Protein AF-A0A0F9YC88-F1 (afdb_monomer)

Foldseek 3Di:
DDDDDDDDDDDDDPDPDDPPPPPPPDPPDDQWDKAFQDPVVDDWQGKIKIWGADPVVRAIAIEIDDWTWDADDPVPPPDGIHTGDCPVCPVPVVRYDDDDDD

Solvent-accessible surface area (backbone atoms only — not comparable to full-atom values): 6782 Å² total; per-residue (Å²): 137,92,85,82,90,84,88,82,86,80,91,72,79,89,71,86,76,62,95,79,64,78,78,77,71,71,68,92,67,67,49,64,46,80,45,76,54,30,42,75,100,50,86,40,13,32,24,36,37,41,37,39,49,41,82,92,77,70,44,58,44,31,41,75,46,75,76,37,56,22,77,57,57,93,87,42,79,94,52,81,66,43,68,50,70,60,71,88,43,71,92,43,64,87,33,50,63,78,84,82,79,132

Nearest PDB structures (foldseek):
  7pua-assembly1_CQ  TM=1.677E-01  e=7.151E+00  Trypanosoma brucei brucei
  7ayq-assembly1_B  TM=2.241E-01  e=8.547E+00  Homo sapiens

Structure (mmCIF, N/CA/C/O backbone):
data_AF-A0A0F9YC88-F1
#
_entry.id   AF-A0A0F9YC88-F1
#
loop_
_atom_site.group_PDB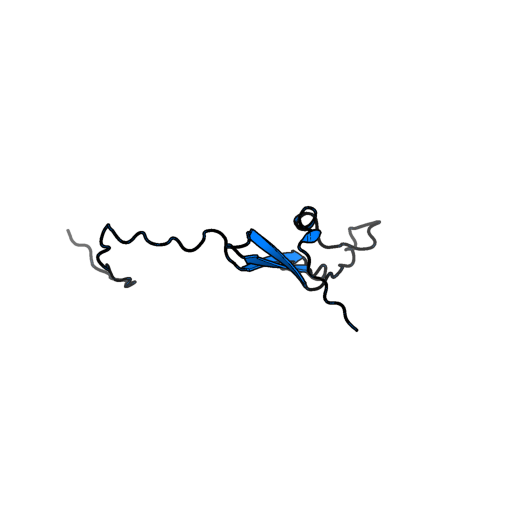
_atom_site.id
_atom_site.type_symbol
_atom_site.label_atom_id
_atom_site.label_alt_id
_atom_site.label_comp_id
_atom_site.label_asym_id
_atom_site.label_entity_id
_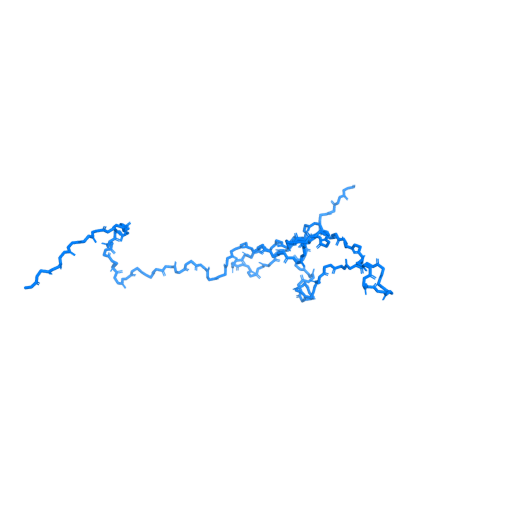atom_site.label_seq_id
_atom_site.pdbx_PDB_ins_code
_atom_site.Cartn_x
_atom_site.Cartn_y
_atom_site.Cartn_z
_atom_site.occupancy
_atom_site.B_iso_or_equiv
_atom_site.auth_seq_id
_atom_site.auth_comp_id
_atom_site.auth_asym_id
_atom_site.auth_atom_id
_atom_site.pdbx_PDB_model_num
ATOM 1 N N . MET A 1 1 ? 34.768 46.428 27.744 1.00 41.22 1 MET A N 1
ATOM 2 C CA . MET A 1 1 ? 35.092 45.818 26.436 1.00 41.22 1 MET A CA 1
ATOM 3 C C . MET A 1 1 ? 33.776 45.518 25.726 1.00 41.22 1 MET A C 1
ATOM 5 O O . MET A 1 1 ? 32.986 44.734 26.229 1.00 41.22 1 MET A O 1
ATOM 9 N N . PHE A 1 2 ? 33.482 46.261 24.658 1.00 37.59 2 PHE A N 1
ATOM 10 C CA . PHE A 1 2 ? 32.214 46.246 23.917 1.00 37.59 2 PHE A CA 1
ATOM 11 C C . PHE A 1 2 ? 32.022 44.973 23.076 1.00 37.59 2 PHE A C 1
ATOM 13 O O . PHE A 1 2 ? 32.974 44.540 22.431 1.00 37.59 2 PHE A O 1
ATOM 20 N N . LYS A 1 3 ? 30.779 44.468 23.000 1.00 33.28 3 LYS A N 1
ATOM 21 C CA . LYS A 1 3 ? 30.121 43.832 21.827 1.00 33.28 3 LYS A CA 1
ATOM 22 C C . LYS A 1 3 ? 28.635 43.609 22.184 1.00 33.28 3 LYS A C 1
ATOM 24 O O . LYS A 1 3 ? 28.343 42.868 23.106 1.00 33.28 3 LYS A O 1
ATOM 29 N N . LYS A 1 4 ? 27.715 44.476 21.749 1.00 32.88 4 LYS A N 1
ATOM 30 C CA . LYS A 1 4 ? 26.977 44.525 20.463 1.00 32.88 4 LYS A CA 1
ATOM 31 C C . LYS A 1 4 ? 25.776 43.555 20.401 1.00 32.88 4 LYS A C 1
ATOM 33 O O . LYS A 1 4 ? 25.930 42.372 20.142 1.00 32.88 4 LYS A O 1
ATOM 38 N N . ASN A 1 5 ? 24.603 44.151 20.635 1.00 32.56 5 ASN A N 1
ATOM 39 C CA . ASN A 1 5 ? 23.271 43.941 20.041 1.00 32.56 5 ASN A CA 1
ATOM 40 C C . ASN A 1 5 ? 23.175 43.001 18.813 1.00 32.56 5 ASN A C 1
ATOM 42 O O . ASN A 1 5 ? 23.987 43.153 17.902 1.00 32.56 5 ASN A O 1
ATOM 46 N N . ILE A 1 6 ? 22.110 42.178 18.733 1.00 40.66 6 ILE A N 1
ATOM 47 C CA . ILE A 1 6 ? 21.093 42.127 17.645 1.00 40.66 6 ILE A CA 1
ATOM 48 C C . ILE A 1 6 ? 19.979 41.107 17.986 1.00 40.66 6 ILE A C 1
ATOM 50 O O . ILE A 1 6 ? 20.228 39.940 18.270 1.00 40.66 6 ILE A O 1
ATOM 54 N N . ASN A 1 7 ? 18.743 41.602 17.903 1.00 40.78 7 ASN A N 1
ATOM 55 C CA . ASN A 1 7 ? 17.448 40.920 17.962 1.00 40.78 7 ASN A CA 1
ATOM 56 C C . ASN A 1 7 ? 17.209 39.993 16.753 1.00 40.78 7 ASN A C 1
ATOM 58 O O . ASN A 1 7 ? 17.542 40.383 15.634 1.00 40.78 7 ASN A O 1
ATOM 62 N N . LYS A 1 8 ? 16.503 38.868 16.944 1.00 37.22 8 LYS A N 1
ATOM 63 C CA . LYS A 1 8 ? 15.550 38.314 15.954 1.00 37.22 8 LYS A CA 1
ATOM 64 C C . LYS A 1 8 ? 14.558 37.350 16.623 1.00 37.22 8 LYS A C 1
ATOM 66 O O . LYS A 1 8 ? 14.758 36.145 16.683 1.00 37.22 8 LYS A O 1
ATOM 71 N N . ASN A 1 9 ? 13.519 37.961 17.183 1.00 42.12 9 ASN A N 1
ATOM 72 C CA . ASN A 1 9 ? 12.108 37.576 17.160 1.00 42.12 9 ASN A CA 1
ATOM 73 C C . ASN A 1 9 ? 11.796 36.132 16.725 1.00 42.12 9 ASN A C 1
ATOM 75 O O . ASN A 1 9 ? 11.931 35.800 15.553 1.00 42.12 9 ASN A O 1
ATOM 79 N N . ASN A 1 10 ? 11.201 35.358 17.630 1.00 34.53 10 ASN A N 1
ATOM 80 C CA . ASN A 1 10 ? 9.923 34.722 17.330 1.00 34.53 10 ASN A CA 1
ATOM 81 C C . ASN A 1 10 ? 9.092 34.703 18.610 1.00 34.53 10 ASN A C 1
ATOM 83 O O . ASN A 1 10 ? 9.337 33.959 19.554 1.00 34.53 10 ASN A O 1
ATOM 87 N N . SER A 1 11 ? 8.140 35.626 18.630 1.00 43.84 11 SER A N 1
ATOM 88 C CA . SER A 1 11 ? 7.067 35.750 19.596 1.00 43.84 11 SER A CA 1
ATOM 89 C C . SER A 1 11 ? 6.271 34.449 19.670 1.00 43.84 11 SER A C 1
ATOM 91 O O . SER A 1 11 ? 5.431 34.189 18.811 1.00 43.84 11 SER A O 1
ATOM 93 N N . VAL A 1 12 ? 6.485 33.661 20.716 1.00 41.84 12 VAL A N 1
ATOM 94 C CA . VAL A 1 12 ? 5.418 32.822 21.258 1.00 41.84 12 VAL A CA 1
ATOM 95 C C . VAL A 1 12 ? 5.339 33.141 22.739 1.00 41.84 12 VAL A C 1
ATOM 97 O O . VAL A 1 12 ? 6.158 32.726 23.552 1.00 41.84 12 VAL A O 1
ATOM 100 N N . THR A 1 13 ? 4.387 34.023 23.006 1.00 30.86 13 THR A N 1
ATOM 101 C CA . THR A 1 13 ? 3.843 34.483 24.275 1.00 30.86 13 THR A CA 1
ATOM 102 C C . THR A 1 13 ? 4.068 33.497 25.419 1.00 30.86 13 THR A C 1
ATOM 104 O O . THR A 1 13 ? 3.564 32.376 25.403 1.00 30.86 13 THR A O 1
ATOM 107 N N . SER A 1 14 ? 4.786 33.945 26.449 1.00 37.66 14 SER A N 1
ATOM 108 C CA . SER A 1 14 ? 4.799 33.326 27.770 1.00 37.66 14 SER A CA 1
ATOM 109 C C . SER A 1 14 ? 3.409 33.466 28.396 1.00 37.66 14 SER A C 1
ATOM 111 O O . SER A 1 14 ? 3.151 34.386 29.173 1.00 37.66 14 SER A O 1
ATOM 113 N N . THR A 1 15 ? 2.482 32.589 28.019 1.00 38.00 15 THR A N 1
ATOM 114 C CA . THR A 1 15 ? 1.228 32.427 28.748 1.00 38.00 15 THR A CA 1
ATOM 115 C C . THR A 1 15 ? 1.553 31.624 29.998 1.00 38.00 15 THR A C 1
ATOM 117 O O . THR A 1 15 ? 1.983 30.475 29.923 1.00 38.00 15 THR A O 1
ATOM 120 N N . SER A 1 16 ? 1.404 32.264 31.154 1.00 45.09 16 SER A N 1
ATOM 121 C CA . SER A 1 16 ? 1.493 31.655 32.477 1.00 45.09 16 SER A CA 1
ATOM 122 C C . SER A 1 16 ? 0.587 30.424 32.550 1.00 45.09 16 SER A C 1
ATOM 124 O O . SER A 1 16 ? -0.637 30.547 32.584 1.00 45.09 16 SER A O 1
ATOM 126 N N . ILE A 1 17 ? 1.200 29.245 32.543 1.00 51.81 17 ILE A N 1
ATOM 127 C CA . ILE A 1 17 ? 0.527 27.955 32.683 1.00 51.81 17 ILE A CA 1
ATOM 128 C C . ILE A 1 17 ? 0.174 27.767 34.160 1.00 51.81 17 ILE A C 1
ATOM 130 O O . ILE A 1 17 ? 1.064 27.664 35.003 1.00 51.81 17 ILE A O 1
ATOM 134 N N . ASN A 1 18 ? -1.121 27.742 34.477 1.00 51.91 18 ASN A N 1
ATOM 135 C CA . ASN A 1 18 ? -1.603 27.320 35.789 1.00 51.91 18 ASN A CA 1
ATOM 136 C C . ASN A 1 18 ? -1.361 25.810 35.923 1.00 51.91 18 ASN A C 1
ATOM 138 O O . ASN A 1 18 ? -1.780 25.028 35.071 1.00 51.91 18 ASN A O 1
ATOM 142 N N . SER A 1 19 ? -0.701 25.386 36.998 1.00 54.41 19 SER A N 1
ATOM 143 C CA . SER A 1 19 ? -0.238 24.009 37.244 1.00 54.41 19 SER A CA 1
ATOM 144 C C . SER A 1 19 ? -1.347 22.948 37.378 1.00 54.41 19 SER A C 1
ATOM 146 O O . SER A 1 19 ? -1.040 21.770 37.549 1.00 54.41 19 SER A O 1
ATOM 148 N N . ASN A 1 20 ? -2.621 23.340 37.263 1.00 46.78 20 ASN A N 1
ATOM 149 C CA . ASN A 1 20 ? -3.787 22.462 37.394 1.00 46.78 20 ASN A CA 1
ATOM 150 C C . ASN A 1 20 ? -4.488 22.131 36.069 1.00 46.78 20 ASN A C 1
ATOM 152 O O . ASN A 1 20 ? -5.325 21.227 36.041 1.00 46.78 20 ASN A O 1
ATOM 156 N N . ASP A 1 21 ? -4.119 22.779 34.964 1.00 52.62 21 ASP A N 1
ATOM 157 C CA . ASP A 1 21 ? -4.610 22.385 33.649 1.00 52.62 21 ASP A CA 1
ATOM 158 C C . ASP A 1 21 ? -3.704 21.277 33.120 1.00 52.62 21 ASP A C 1
ATOM 160 O O . ASP A 1 21 ? -2.611 21.523 32.606 1.00 52.62 21 ASP A O 1
ATOM 164 N N . LYS A 1 22 ? -4.140 20.019 33.262 1.00 51.03 22 LYS A N 1
ATOM 165 C CA . LYS A 1 22 ? -3.530 18.909 32.523 1.00 51.03 22 LYS A CA 1
ATOM 166 C C . LYS A 1 22 ? -3.602 19.266 31.041 1.00 51.03 22 LYS A C 1
ATOM 168 O O . LYS A 1 22 ? -4.656 19.108 30.427 1.00 51.03 22 LYS A O 1
ATOM 173 N N . VAL A 1 23 ? -2.496 19.745 30.471 1.00 52.69 23 VAL A N 1
ATOM 174 C CA . VAL A 1 23 ? -2.344 19.917 29.027 1.00 52.69 23 VAL A CA 1
ATOM 175 C C . VAL A 1 23 ? -2.675 18.563 28.420 1.00 52.69 23 VAL A C 1
ATOM 177 O O . VAL A 1 23 ? -1.948 17.586 28.604 1.00 52.69 23 VAL A O 1
ATOM 180 N N . LYS A 1 24 ? -3.840 18.480 27.777 1.00 52.50 24 LYS A N 1
ATOM 181 C CA . LYS A 1 24 ? -4.285 17.286 27.072 1.00 52.50 24 LYS A CA 1
ATOM 182 C C . LYS A 1 24 ? -3.320 17.152 25.902 1.00 52.50 24 LYS A C 1
ATOM 184 O O . LYS A 1 24 ? -3.486 17.827 24.890 1.00 52.50 24 LYS A O 1
ATOM 189 N N . LEU A 1 25 ? -2.251 16.381 26.096 1.00 53.62 25 LEU A N 1
ATOM 190 C CA . LEU A 1 25 ? -1.312 16.054 25.035 1.00 53.62 25 LEU A CA 1
ATOM 191 C C . LEU A 1 25 ? -2.158 15.558 23.864 1.00 53.62 25 LEU A C 1
ATOM 193 O O . LEU A 1 25 ? -2.947 14.621 24.019 1.00 53.62 25 LEU A O 1
ATOM 197 N N . LEU A 1 26 ? -2.073 16.267 22.736 1.00 59.38 26 LEU A N 1
ATOM 198 C CA . LEU A 1 26 ? -2.681 15.844 21.481 1.00 59.38 26 LEU A CA 1
ATOM 199 C C . LEU A 1 26 ? -2.305 14.374 21.288 1.00 59.38 26 LEU A C 1
ATOM 201 O O . LEU A 1 26 ? -1.143 14.026 21.501 1.00 59.38 26 LEU A O 1
ATOM 205 N N . ASN A 1 27 ? -3.297 13.525 20.995 1.00 57.66 27 ASN A N 1
ATOM 206 C CA . ASN A 1 27 ? -3.109 12.078 20.893 1.00 57.66 27 ASN A CA 1
ATOM 207 C C . ASN A 1 27 ? -1.785 11.774 20.171 1.00 57.66 27 ASN A C 1
ATOM 209 O O . ASN A 1 27 ? -1.606 12.256 19.051 1.00 57.66 27 ASN A O 1
ATOM 213 N N . PRO A 1 28 ? -0.866 11.006 20.785 1.00 64.69 28 PRO A N 1
ATOM 214 C CA . PRO A 1 28 ? 0.447 10.741 20.200 1.00 64.69 28 PRO A CA 1
ATOM 215 C C . PRO A 1 28 ? 0.353 9.966 18.879 1.00 64.69 28 PRO A C 1
ATOM 217 O O . PRO A 1 28 ? 1.320 9.931 18.125 1.00 64.69 28 PRO A O 1
ATOM 220 N N . ASP A 1 29 ? -0.806 9.362 18.594 1.00 70.50 29 ASP A N 1
ATOM 221 C CA . ASP A 1 29 ? -1.096 8.724 17.316 1.00 70.50 29 ASP A CA 1
ATOM 222 C C . ASP A 1 29 ? -1.952 9.666 16.445 1.00 70.50 29 ASP A C 1
ATOM 224 O O . ASP A 1 29 ? -3.093 9.985 16.820 1.00 70.50 29 ASP A O 1
ATOM 228 N N . PRO A 1 30 ? -1.428 10.159 15.307 1.00 80.88 30 PRO A N 1
ATOM 229 C CA . PRO A 1 30 ? -2.206 10.981 14.392 1.00 80.88 30 PRO A CA 1
ATOM 230 C C . PRO A 1 30 ? -3.414 10.195 13.871 1.00 80.88 30 PRO A C 1
ATOM 232 O O . PRO A 1 30 ? -3.302 9.033 13.486 1.00 80.88 30 PRO A O 1
ATOM 235 N N . ARG A 1 31 ? -4.584 10.850 13.813 1.00 90.81 31 ARG A N 1
ATOM 236 C CA . ARG A 1 31 ? -5.823 10.216 13.321 1.00 90.81 31 ARG A CA 1
ATOM 237 C C . ARG A 1 31 ? -5.709 9.731 11.876 1.00 90.81 31 ARG A C 1
ATOM 239 O O . ARG A 1 31 ? -6.411 8.802 11.506 1.00 90.81 31 ARG A O 1
ATOM 246 N N . VAL A 1 32 ? -4.869 10.373 11.063 1.00 95.06 32 VAL A N 1
ATOM 247 C CA . VAL A 1 32 ? -4.644 10.032 9.654 1.00 95.06 32 VAL A CA 1
ATOM 248 C C . VAL A 1 32 ? -3.154 9.837 9.414 1.00 95.06 32 VAL A C 1
ATOM 250 O O . VAL A 1 32 ? -2.343 10.656 9.849 1.00 95.06 32 VAL A O 1
ATOM 253 N N . ARG A 1 33 ? -2.798 8.778 8.687 1.00 94.56 33 ARG A N 1
ATOM 254 C CA . ARG A 1 33 ? -1.429 8.489 8.247 1.00 94.56 33 ARG A CA 1
ATOM 255 C C . ARG A 1 33 ? -1.414 8.286 6.738 1.00 94.56 33 ARG A C 1
ATOM 257 O O . ARG A 1 33 ? -2.256 7.565 6.213 1.00 94.56 33 ARG A O 1
ATOM 264 N N . ILE A 1 34 ? -0.444 8.897 6.064 1.00 95.62 34 ILE A N 1
ATOM 265 C CA . ILE A 1 34 ? -0.205 8.736 4.625 1.00 95.62 34 ILE A CA 1
ATOM 266 C C . ILE A 1 34 ? 1.149 8.058 4.465 1.00 95.62 34 ILE A C 1
ATOM 268 O O . ILE A 1 34 ? 2.138 8.510 5.039 1.00 95.62 34 ILE A O 1
ATOM 272 N N . ILE A 1 35 ? 1.173 6.942 3.746 1.00 95.69 35 ILE A N 1
ATOM 273 C CA . ILE A 1 35 ? 2.331 6.055 3.669 1.00 95.69 35 ILE A CA 1
ATOM 274 C C . ILE A 1 35 ? 2.533 5.670 2.201 1.00 95.69 35 ILE A C 1
ATOM 276 O O . ILE A 1 35 ? 1.819 4.795 1.703 1.00 95.69 35 ILE A O 1
ATOM 280 N N . PRO A 1 36 ? 3.465 6.320 1.486 1.00 95.38 36 PRO A N 1
ATOM 281 C CA . PRO A 1 36 ? 3.836 5.895 0.143 1.00 95.38 36 PRO A CA 1
ATOM 282 C C . PRO A 1 36 ?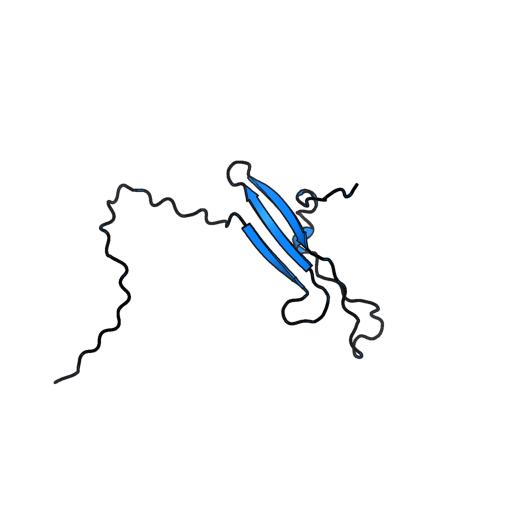 4.632 4.585 0.231 1.00 95.38 36 PRO A C 1
ATOM 284 O O . PRO A 1 36 ? 5.636 4.509 0.936 1.00 95.38 36 PRO A O 1
ATOM 287 N N . LEU A 1 37 ? 4.164 3.543 -0.457 1.00 95.00 37 LEU A N 1
ATOM 288 C CA . LEU A 1 37 ? 4.863 2.262 -0.616 1.00 95.00 37 LEU A CA 1
ATOM 289 C C . LEU A 1 37 ? 5.680 2.181 -1.915 1.00 95.00 37 LEU A C 1
ATOM 291 O O . LEU A 1 37 ? 6.522 1.296 -2.039 1.00 95.00 37 LEU A O 1
ATOM 295 N N . GLY A 1 38 ? 5.426 3.079 -2.866 1.00 93.50 38 GLY A N 1
ATOM 296 C CA . GLY A 1 38 ? 6.167 3.205 -4.120 1.00 93.50 38 GLY A CA 1
ATOM 297 C C . GLY A 1 38 ? 5.674 4.400 -4.939 1.00 93.50 38 GLY A C 1
ATOM 298 O O . GLY A 1 38 ? 4.627 4.981 -4.623 1.00 93.50 38 GLY A O 1
ATOM 299 N N . GLY A 1 39 ? 6.447 4.790 -5.953 1.00 91.06 39 GLY A N 1
ATOM 300 C CA . GLY A 1 39 ? 6.192 5.989 -6.766 1.00 91.06 39 GLY A CA 1
ATOM 301 C C . GLY A 1 39 ? 6.686 7.310 -6.155 1.00 91.06 39 GLY A C 1
ATOM 302 O O . GLY A 1 39 ? 6.363 8.382 -6.666 1.00 91.06 39 GLY A O 1
ATOM 303 N N . LEU A 1 40 ? 7.452 7.266 -5.057 1.00 91.06 40 LEU A N 1
ATOM 304 C CA . LEU A 1 40 ? 8.129 8.444 -4.507 1.00 91.06 40 LEU A CA 1
ATOM 305 C C . LEU A 1 40 ? 9.539 8.529 -5.091 1.00 91.06 40 LEU A C 1
ATOM 307 O O . LEU A 1 40 ? 10.328 7.615 -4.889 1.00 91.06 40 LEU A O 1
ATOM 311 N N . GLU A 1 41 ? 9.837 9.621 -5.799 1.00 89.62 41 GLU A N 1
ATOM 312 C CA . GLU A 1 41 ? 11.131 9.844 -6.477 1.00 89.62 41 GLU A CA 1
ATOM 313 C C . GLU A 1 41 ? 11.482 8.780 -7.541 1.00 89.62 41 GLU A C 1
ATOM 315 O O . GLU A 1 41 ? 12.608 8.727 -8.028 1.00 89.62 41 GLU A O 1
ATOM 320 N N . GLU A 1 42 ? 10.502 7.977 -7.962 1.00 88.69 42 GLU A N 1
ATOM 321 C CA . GLU A 1 42 ? 10.644 6.926 -8.970 1.00 88.69 42 GLU A CA 1
ATOM 322 C C . GLU A 1 42 ? 9.464 6.916 -9.947 1.00 88.69 42 GLU A C 1
ATOM 324 O O . GLU A 1 42 ? 8.395 7.464 -9.670 1.00 88.69 42 GLU A O 1
ATOM 329 N N . VAL A 1 43 ? 9.655 6.272 -11.101 1.00 89.06 43 VAL A N 1
ATOM 330 C CA . VAL A 1 43 ? 8.604 6.098 -12.109 1.00 89.06 43 VAL A CA 1
ATOM 331 C C . VAL A 1 43 ? 8.038 4.683 -12.019 1.00 89.06 43 VAL A C 1
ATOM 333 O O . VAL A 1 43 ? 8.731 3.709 -12.302 1.00 89.06 43 VAL A O 1
ATOM 336 N N . GLY A 1 44 ? 6.752 4.579 -11.688 1.00 92.12 44 GLY A N 1
ATOM 337 C CA . GLY A 1 44 ? 6.045 3.304 -11.553 1.00 92.12 44 GLY A CA 1
ATOM 338 C C . GLY A 1 44 ? 5.926 2.849 -10.099 1.00 92.12 44 GLY A C 1
ATOM 339 O O . GLY A 1 44 ? 6.272 3.580 -9.177 1.00 92.12 44 GLY A O 1
ATOM 340 N N . ARG A 1 45 ? 5.352 1.656 -9.889 1.00 94.12 45 ARG A N 1
ATOM 341 C CA . ARG A 1 45 ? 5.043 1.103 -8.546 1.00 94.12 45 ARG A CA 1
ATOM 342 C C . ARG A 1 45 ? 4.264 2.056 -7.639 1.00 94.12 45 ARG A C 1
ATOM 344 O O . ARG A 1 45 ? 4.377 1.991 -6.417 1.00 94.12 45 ARG A O 1
ATOM 351 N N . ASN A 1 46 ? 3.448 2.928 -8.222 1.00 95.50 46 ASN A N 1
ATOM 352 C CA . ASN A 1 46 ? 2.639 3.867 -7.460 1.00 95.50 46 ASN A CA 1
ATOM 353 C C . ASN A 1 46 ? 1.728 3.097 -6.502 1.00 95.50 46 ASN A C 1
ATOM 355 O O . ASN A 1 46 ? 0.872 2.318 -6.921 1.00 95.50 46 ASN A O 1
ATOM 359 N N . CYS A 1 47 ? 1.918 3.306 -5.207 1.00 97.00 47 CYS A N 1
ATOM 360 C CA . CYS A 1 47 ? 1.052 2.733 -4.193 1.00 97.00 47 CYS A CA 1
ATOM 361 C C . CYS A 1 47 ? 1.112 3.615 -2.960 1.00 97.00 47 CYS A C 1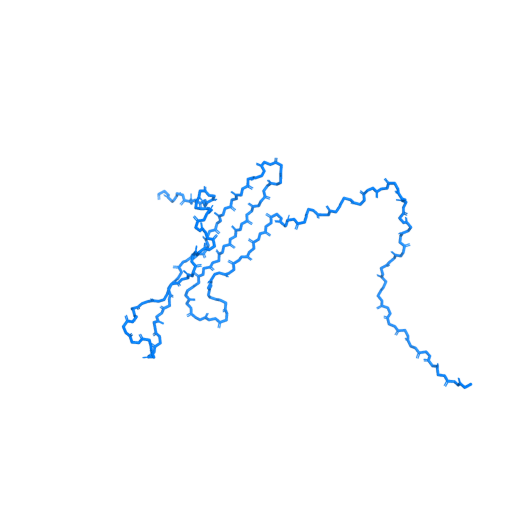
ATOM 363 O O . CYS A 1 47 ? 2.175 3.800 -2.370 1.00 97.00 47 CYS A O 1
ATOM 365 N N . THR A 1 48 ? -0.027 4.173 -2.569 1.00 96.88 48 THR A N 1
ATOM 366 C CA . THR A 1 48 ? -0.125 4.983 -1.354 1.00 96.88 48 THR A CA 1
ATOM 367 C C . THR A 1 48 ? -1.191 4.417 -0.443 1.00 96.88 48 THR A C 1
ATOM 369 O O . THR A 1 48 ? -2.324 4.173 -0.854 1.00 96.88 48 THR A O 1
ATOM 372 N N . ILE A 1 49 ? -0.830 4.241 0.820 1.00 97.00 49 ILE A N 1
ATOM 373 C CA . ILE A 1 49 ? -1.749 3.847 1.873 1.00 97.00 49 ILE A CA 1
ATOM 374 C C . ILE A 1 49 ? -2.203 5.091 2.624 1.00 97.00 49 ILE A C 1
ATOM 376 O O . ILE A 1 49 ? -1.391 5.915 3.045 1.00 97.00 49 ILE A O 1
ATOM 380 N N . ILE A 1 50 ? -3.510 5.176 2.844 1.00 96.56 50 ILE A N 1
ATOM 381 C CA . ILE A 1 50 ? -4.136 6.126 3.753 1.00 96.56 50 ILE A CA 1
ATOM 382 C C . ILE A 1 50 ? -4.762 5.311 4.882 1.00 96.56 50 ILE A C 1
ATOM 384 O O . ILE A 1 50 ? -5.692 4.537 4.655 1.00 96.56 50 ILE A O 1
ATOM 388 N N . GLU A 1 51 ? -4.246 5.473 6.097 1.00 95.50 51 GLU A N 1
ATOM 389 C CA . GLU A 1 51 ? -4.830 4.872 7.296 1.00 95.50 51 GLU A CA 1
ATOM 390 C C . GLU A 1 51 ? -5.576 5.934 8.105 1.00 95.50 51 GLU A C 1
ATOM 392 O O . GLU A 1 51 ? -5.060 7.031 8.325 1.00 95.50 51 GLU A O 1
ATOM 397 N N . TYR A 1 52 ? -6.762 5.579 8.595 1.00 95.06 52 TYR A N 1
ATOM 398 C CA . TYR A 1 52 ? -7.511 6.339 9.588 1.00 95.06 52 TYR A CA 1
ATOM 399 C C . TYR A 1 52 ? -7.637 5.531 10.882 1.00 95.06 52 TYR A C 1
ATOM 401 O O . TYR A 1 52 ? -7.975 4.345 10.847 1.00 95.06 52 TYR A O 1
ATOM 409 N N . TYR A 1 53 ? -7.371 6.173 12.019 1.00 94.12 53 TYR A N 1
ATOM 410 C CA . TYR A 1 53 ? -7.494 5.587 13.350 1.00 94.12 53 TYR A CA 1
ATOM 411 C C . TYR A 1 53 ? -8.544 6.330 14.175 1.00 94.12 53 TYR A C 1
ATOM 413 O O . TYR A 1 53 ? -8.480 7.551 14.337 1.00 94.12 53 TYR A O 1
ATOM 421 N N . GLU A 1 54 ? -9.487 5.570 14.728 1.00 91.69 54 GLU A N 1
ATOM 422 C CA . GLU A 1 54 ? -10.508 6.058 15.649 1.00 91.69 54 GLU A CA 1
ATOM 423 C C . GLU A 1 54 ? -10.118 5.688 17.095 1.00 91.69 54 GLU A C 1
ATOM 425 O O . GLU A 1 54 ? -10.185 4.511 17.469 1.00 91.69 54 GLU A O 1
ATOM 430 N N . PRO A 1 55 ? -9.679 6.657 17.925 1.00 88.69 55 PRO A N 1
ATOM 431 C CA . PRO A 1 55 ? -9.148 6.378 19.261 1.00 88.69 55 PRO A CA 1
ATOM 432 C C . PRO A 1 55 ? -10.150 5.730 20.217 1.00 88.69 55 PRO A C 1
ATOM 434 O O . PRO A 1 55 ? -9.762 4.908 21.045 1.00 88.69 55 PRO A O 1
ATOM 437 N N . GLU A 1 56 ? -11.425 6.101 20.114 1.00 89.94 56 GLU A N 1
ATOM 438 C CA . GLU A 1 56 ? -12.483 5.659 21.020 1.00 89.94 56 GLU A CA 1
ATOM 439 C C . GLU A 1 56 ? -12.829 4.179 20.808 1.00 89.94 56 GLU A C 1
ATOM 441 O O . GLU A 1 56 ? -13.028 3.437 21.769 1.00 89.94 56 GLU A O 1
ATOM 446 N N . THR A 1 57 ? -12.855 3.730 19.553 1.00 91.56 57 THR A N 1
ATOM 447 C CA . THR A 1 57 ? -13.204 2.351 19.173 1.00 91.56 57 THR A CA 1
ATOM 448 C C . THR A 1 57 ? -11.976 1.472 18.932 1.00 91.56 57 THR A C 1
ATOM 450 O O . THR A 1 57 ? -12.116 0.265 18.729 1.00 91.56 57 THR A O 1
ATOM 453 N N . LYS A 1 58 ? -10.771 2.065 18.950 1.00 89.06 58 LYS A N 1
ATOM 454 C CA . LYS A 1 58 ? -9.497 1.450 18.533 1.00 89.06 58 LYS A CA 1
ATOM 455 C C . LYS A 1 58 ? -9.555 0.850 17.128 1.00 89.06 58 LYS A C 1
ATOM 457 O O . LYS A 1 58 ? -8.816 -0.082 16.806 1.00 89.06 58 LYS A O 1
ATOM 462 N N . LYS A 1 59 ? -10.452 1.366 16.293 1.00 92.88 59 LYS A N 1
ATOM 463 C CA . LYS A 1 59 ? -10.677 0.869 14.945 1.00 92.88 59 LYS A CA 1
ATOM 464 C C . LYS A 1 59 ? -9.693 1.520 13.982 1.00 92.88 59 LYS A C 1
ATOM 466 O O . LYS A 1 59 ? -9.402 2.712 14.077 1.00 92.88 59 LYS A O 1
ATOM 471 N N . ARG A 1 60 ? -9.207 0.721 13.036 1.00 94.00 60 ARG A N 1
ATOM 472 C CA . ARG A 1 60 ? -8.368 1.157 11.924 1.00 94.00 60 ARG A CA 1
ATOM 473 C C . ARG A 1 60 ? -9.115 0.916 10.621 1.00 94.00 60 ARG A C 1
ATOM 475 O O . ARG A 1 60 ? -9.683 -0.155 10.431 1.00 94.00 60 ARG A O 1
ATOM 482 N N . ASP A 1 61 ? -9.083 1.906 9.742 1.00 96.19 61 ASP A N 1
ATOM 483 C CA . ASP A 1 61 ? -9.578 1.809 8.374 1.00 96.19 61 ASP A CA 1
ATOM 484 C C . ASP A 1 61 ? -8.437 2.123 7.411 1.00 96.19 61 ASP A C 1
ATOM 486 O O . ASP A 1 61 ? -7.711 3.099 7.600 1.00 96.19 61 ASP A O 1
ATOM 490 N N . ILE A 1 62 ? 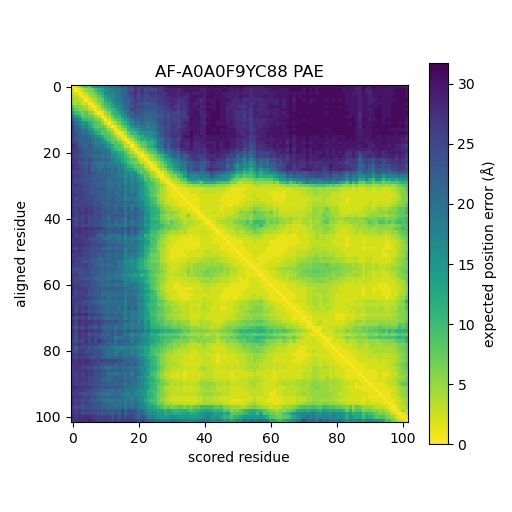-8.264 1.287 6.389 1.00 96.88 62 ILE A N 1
ATOM 491 C CA . ILE A 1 62 ? -7.180 1.416 5.415 1.00 96.88 62 ILE A CA 1
ATOM 492 C C . ILE A 1 62 ? -7.766 1.572 4.017 1.00 96.88 62 ILE A C 1
ATOM 494 O O . ILE A 1 62 ? -8.596 0.772 3.585 1.00 96.88 62 ILE A O 1
ATOM 498 N N . ILE A 1 63 ? -7.300 2.587 3.298 1.00 96.38 63 ILE A N 1
ATOM 499 C CA . ILE A 1 63 ? -7.563 2.794 1.876 1.00 96.38 63 ILE A CA 1
ATOM 500 C C . ILE A 1 63 ? -6.227 2.711 1.146 1.00 96.38 63 ILE A C 1
ATOM 502 O O . ILE A 1 63 ? -5.242 3.317 1.565 1.00 96.38 63 ILE A O 1
ATOM 506 N N . ILE A 1 64 ? -6.206 1.957 0.053 1.00 95.69 64 ILE A N 1
ATOM 507 C CA . ILE A 1 64 ? -5.058 1.864 -0.844 1.00 95.69 64 ILE A CA 1
ATOM 508 C C . ILE A 1 64 ? -5.418 2.639 -2.108 1.00 95.69 64 ILE A C 1
ATOM 510 O O . ILE A 1 64 ? -6.497 2.445 -2.671 1.00 95.69 64 ILE A O 1
ATOM 514 N N . VAL A 1 65 ? -4.537 3.546 -2.511 1.00 95.31 65 VAL A N 1
ATOM 515 C CA . VAL A 1 65 ? -4.672 4.355 -3.719 1.00 95.31 65 VAL A CA 1
ATOM 516 C C . VAL A 1 65 ? -3.644 3.879 -4.729 1.00 95.31 65 VAL A C 1
ATOM 518 O O . VAL A 1 65 ? -2.446 3.863 -4.428 1.00 95.31 65 VAL A O 1
ATOM 521 N N . ASP A 1 66 ? -4.145 3.534 -5.917 1.00 94.44 66 ASP A N 1
ATOM 522 C CA . ASP A 1 66 ? -3.389 2.873 -6.981 1.00 94.44 66 ASP A CA 1
ATOM 523 C C . ASP A 1 66 ? -2.807 1.520 -6.522 1.00 94.44 66 ASP A C 1
ATOM 525 O O . ASP A 1 66 ? -3.005 1.089 -5.387 1.00 94.44 66 ASP A O 1
ATOM 529 N N . LEU A 1 67 ? -2.158 0.807 -7.429 1.00 93.50 67 LEU A N 1
ATOM 530 C CA . LEU A 1 67 ? -1.349 -0.389 -7.180 1.00 93.50 67 LEU A CA 1
ATOM 531 C C . LEU A 1 67 ? -0.554 -0.653 -8.462 1.00 93.50 67 LEU A C 1
ATOM 533 O O . LEU A 1 67 ? -0.670 -1.695 -9.108 1.00 93.50 67 LEU A O 1
ATOM 537 N N . GLY A 1 68 ? 0.192 0.367 -8.877 1.00 94.12 68 GLY A N 1
ATOM 538 C CA . GLY A 1 68 ? 0.941 0.360 -10.120 1.00 94.12 68 GLY A CA 1
ATOM 539 C C . GLY A 1 68 ? 2.071 -0.665 -10.106 1.00 94.12 68 GLY A C 1
ATOM 540 O O . GLY A 1 68 ? 2.548 -1.093 -9.056 1.00 94.12 68 GLY A O 1
ATOM 541 N N . LEU A 1 69 ? 2.538 -1.013 -11.299 1.00 95.44 69 LEU A N 1
ATOM 542 C CA . LEU A 1 69 ? 3.759 -1.785 -11.521 1.00 95.44 69 LEU A CA 1
ATOM 543 C C . LEU A 1 69 ? 4.853 -0.881 -12.093 1.00 95.44 69 LEU A C 1
ATOM 545 O O . LEU A 1 69 ? 4.588 0.249 -12.509 1.00 95.44 69 LEU A O 1
ATOM 549 N N . GLN A 1 70 ? 6.084 -1.370 -12.107 1.00 94.88 70 GLN A N 1
ATOM 550 C CA . GLN A 1 70 ? 7.188 -0.776 -12.855 1.00 94.88 70 GLN A CA 1
ATOM 551 C C . GLN A 1 70 ? 7.796 -1.839 -13.762 1.00 94.88 70 GLN A C 1
ATOM 553 O O . GLN A 1 70 ? 7.922 -3.005 -13.375 1.00 94.88 70 GLN A O 1
ATOM 558 N N . PHE A 1 71 ? 8.164 -1.418 -14.970 1.00 94.44 71 PHE A N 1
ATOM 559 C CA . PHE A 1 71 ? 8.922 -2.259 -15.881 1.00 94.44 71 PHE A CA 1
ATOM 560 C C . PHE A 1 71 ? 10.378 -2.385 -15.411 1.00 94.44 71 PHE A C 1
ATOM 562 O O . PHE A 1 71 ? 10.946 -1.407 -14.923 1.00 94.44 71 PHE A O 1
ATOM 569 N N . PRO A 1 72 ? 10.977 -3.574 -15.541 1.00 94.25 72 PRO A N 1
ATOM 570 C CA . PRO A 1 72 ? 12.359 -3.826 -15.158 1.00 94.25 72 PRO A CA 1
ATOM 571 C C . PRO A 1 72 ? 13.327 -2.962 -15.975 1.00 94.25 72 PRO A C 1
ATOM 573 O O . PRO A 1 72 ? 13.091 -2.664 -17.146 1.00 94.25 72 PRO A O 1
ATOM 576 N N . GLU A 1 73 ? 14.440 -2.586 -15.353 1.00 91.88 73 GLU A N 1
ATOM 577 C CA . GLU A 1 73 ? 15.560 -1.947 -16.047 1.00 91.88 73 GLU A CA 1
ATOM 578 C C . GLU A 1 73 ? 16.388 -2.988 -16.815 1.00 91.88 73 GLU A C 1
ATOM 580 O O . GLU A 1 73 ? 16.321 -4.182 -16.528 1.00 91.88 73 GLU A O 1
ATOM 585 N N . GLU A 1 74 ? 17.231 -2.550 -17.755 1.00 91.44 74 GLU A N 1
ATOM 586 C CA . GLU A 1 74 ? 18.060 -3.454 -18.575 1.00 91.44 74 GLU A CA 1
ATOM 587 C C . GLU A 1 74 ? 18.955 -4.389 -17.740 1.00 91.44 74 GLU A C 1
ATOM 589 O O . GLU A 1 74 ? 19.218 -5.524 -18.133 1.00 91.44 74 GLU A O 1
ATOM 594 N N . ALA A 1 75 ? 19.390 -3.942 -16.557 1.00 93.44 75 ALA A N 1
ATOM 595 C CA . ALA A 1 75 ? 20.205 -4.736 -15.639 1.00 93.44 75 ALA A CA 1
ATOM 596 C C . ALA A 1 75 ? 19.423 -5.856 -14.916 1.00 93.44 75 ALA A C 1
ATOM 598 O O . ALA A 1 75 ? 20.027 -6.739 -14.306 1.00 93.44 75 ALA A O 1
ATOM 599 N N . MET A 1 76 ? 18.089 -5.840 -14.962 1.00 92.94 76 MET A N 1
ATOM 600 C CA . MET A 1 76 ? 17.211 -6.763 -14.238 1.00 92.94 76 MET A CA 1
ATOM 601 C C . MET A 1 76 ? 16.847 -7.992 -15.085 1.00 92.94 76 MET A C 1
ATOM 603 O O . MET A 1 76 ? 15.683 -8.249 -15.391 1.00 92.94 76 MET A O 1
ATOM 607 N N . MET A 1 77 ? 17.855 -8.780 -15.466 1.00 92.75 77 MET A N 1
ATOM 608 C CA . MET A 1 77 ? 17.647 -9.986 -16.274 1.00 92.75 77 MET A CA 1
ATOM 609 C C . MET A 1 77 ? 16.776 -11.023 -15.546 1.00 92.75 77 MET A C 1
ATOM 611 O O . MET A 1 77 ? 17.074 -11.424 -14.423 1.00 92.75 77 MET A O 1
ATOM 615 N N . GLY A 1 78 ? 15.720 -11.494 -16.216 1.00 95.69 78 GLY A N 1
ATOM 616 C CA . GLY A 1 78 ? 14.800 -12.508 -15.686 1.00 95.69 78 GLY A CA 1
ATOM 617 C C . GLY A 1 78 ? 13.692 -11.966 -14.776 1.00 95.69 78 GLY A C 1
ATOM 618 O O . GLY A 1 78 ? 12.930 -12.758 -14.228 1.00 95.69 78 GLY A O 1
ATOM 619 N N . ILE A 1 79 ? 13.591 -10.643 -14.614 1.00 96.12 79 ILE A N 1
ATOM 620 C CA . ILE A 1 79 ? 12.467 -9.988 -13.938 1.00 96.12 79 ILE A CA 1
ATOM 621 C C . ILE A 1 79 ? 11.482 -9.508 -15.004 1.00 96.12 79 ILE A C 1
ATOM 623 O O . ILE A 1 79 ? 11.891 -8.810 -15.923 1.00 96.12 79 ILE A O 1
ATOM 627 N N . ASP A 1 80 ? 10.196 -9.837 -14.862 1.00 94.75 80 ASP A N 1
ATOM 628 C CA . ASP A 1 80 ? 9.145 -9.351 -15.772 1.00 94.75 80 ASP A CA 1
ATOM 629 C C . ASP A 1 80 ? 8.554 -8.009 -15.313 1.00 94.75 80 ASP A C 1
ATOM 631 O O . ASP A 1 80 ? 8.324 -7.109 -16.118 1.00 94.75 80 ASP A O 1
ATOM 635 N N . PHE A 1 81 ? 8.317 -7.863 -14.004 1.00 95.06 81 PHE A N 1
ATOM 636 C CA . PHE A 1 81 ? 7.737 -6.668 -13.388 1.00 95.06 81 PHE A CA 1
ATOM 637 C C . PHE A 1 81 ? 8.253 -6.476 -11.969 1.00 95.06 81 PHE A C 1
ATOM 639 O O . PHE A 1 81 ? 8.537 -7.441 -11.257 1.00 95.06 81 PHE A O 1
ATOM 646 N N . VAL A 1 82 ? 8.271 -5.222 -11.523 1.00 94.12 82 VAL A N 1
ATOM 647 C CA . VAL A 1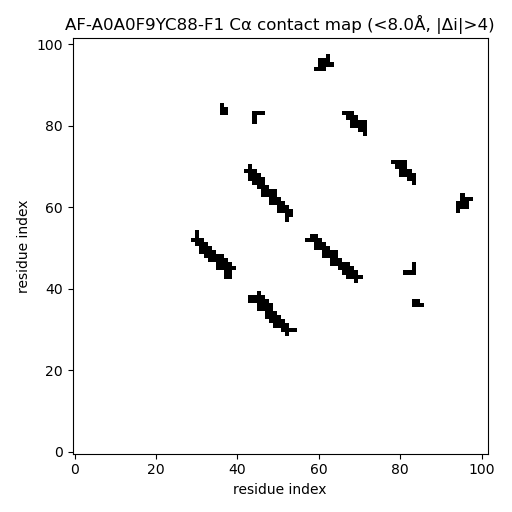 82 ? 8.518 -4.872 -10.126 1.00 94.12 82 VAL A CA 1
ATOM 648 C C . VAL A 1 82 ? 7.246 -4.290 -9.516 1.00 94.12 82 VAL A C 1
ATOM 650 O O . VAL A 1 82 ? 6.603 -3.423 -10.110 1.00 94.12 82 VAL A O 1
ATOM 653 N N . ILE A 1 83 ? 6.876 -4.776 -8.329 1.00 95.19 83 ILE A N 1
ATOM 654 C CA . ILE A 1 83 ? 5.649 -4.394 -7.615 1.00 95.19 83 ILE A CA 1
ATOM 655 C C . ILE A 1 83 ? 5.964 -3.709 -6.274 1.00 95.19 83 ILE A C 1
ATOM 657 O O . ILE A 1 83 ? 7.049 -3.923 -5.724 1.00 95.19 83 ILE A O 1
ATOM 661 N N . PRO A 1 84 ? 5.037 -2.901 -5.723 1.00 94.75 84 PRO A N 1
ATOM 662 C CA . PRO A 1 84 ? 5.205 -2.277 -4.413 1.00 94.75 84 PRO A CA 1
ATOM 663 C C . PRO A 1 84 ? 5.355 -3.317 -3.295 1.00 94.75 84 PRO A C 1
ATOM 665 O O . PRO A 1 84 ? 4.704 -4.364 -3.306 1.00 94.75 84 PRO A O 1
ATOM 668 N N . ASN A 1 85 ? 6.167 -3.010 -2.280 1.00 93.50 85 ASN A N 1
ATOM 669 C CA . ASN A 1 85 ? 6.325 -3.885 -1.120 1.00 93.50 85 ASN A CA 1
ATOM 670 C C . ASN A 1 85 ? 5.120 -3.762 -0.169 1.00 93.50 85 ASN A C 1
ATOM 672 O O . ASN A 1 85 ? 4.998 -2.800 0.590 1.00 93.50 85 ASN A O 1
ATOM 676 N N . THR A 1 86 ? 4.255 -4.776 -0.156 1.00 94.19 86 THR A N 1
ATOM 677 C CA . THR A 1 86 ? 3.031 -4.803 0.660 1.00 94.19 86 THR A CA 1
ATOM 678 C C . THR A 1 86 ? 3.222 -5.365 2.071 1.00 94.19 86 THR A C 1
ATOM 680 O O . THR A 1 86 ? 2.231 -5.588 2.769 1.00 94.19 86 THR A 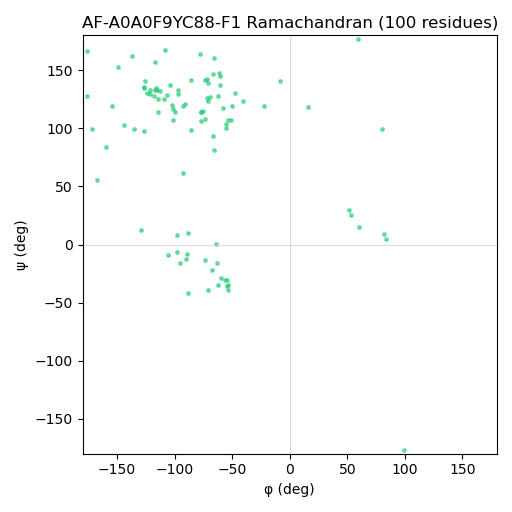O 1
ATOM 683 N N . TYR A 1 87 ? 4.456 -5.591 2.536 1.00 95.62 87 TYR A N 1
ATOM 684 C CA . TYR A 1 87 ? 4.730 -6.176 3.858 1.00 95.62 87 TYR A CA 1
ATOM 685 C C . TYR A 1 87 ? 4.043 -5.411 5.001 1.00 95.62 87 TYR A C 1
ATOM 687 O O . TYR A 1 87 ? 3.508 -6.009 5.934 1.00 95.62 87 TYR A O 1
ATOM 695 N N . TYR A 1 88 ? 3.943 -4.084 4.879 1.00 94.56 88 TYR A N 1
ATOM 696 C CA . TYR A 1 88 ? 3.233 -3.228 5.832 1.00 94.56 88 TYR A CA 1
ATOM 697 C C . TYR A 1 88 ? 1.764 -3.638 6.080 1.00 94.56 88 TYR A C 1
ATOM 699 O O . TYR A 1 88 ? 1.232 -3.428 7.174 1.00 94.56 88 TYR A O 1
ATOM 707 N N . LEU A 1 89 ? 1.105 -4.223 5.075 1.00 94.50 89 LEU A N 1
ATOM 708 C CA . LEU A 1 89 ? -0.308 -4.607 5.109 1.00 94.50 89 LEU A CA 1
ATOM 709 C C . LEU A 1 89 ? -0.549 -6.029 5.623 1.00 94.50 89 LEU A C 1
ATOM 711 O O . LEU A 1 89 ? -1.694 -6.355 5.934 1.00 94.50 89 LEU A O 1
ATOM 715 N N . GLN A 1 90 ? 0.485 -6.868 5.748 1.00 94.62 90 GLN A N 1
ATOM 716 C CA . GLN A 1 90 ? 0.342 -8.309 6.003 1.00 94.62 90 GLN A CA 1
ATOM 717 C C . GLN A 1 90 ? -0.526 -8.628 7.233 1.00 94.62 90 GLN A C 1
ATOM 719 O O . GLN A 1 90 ? -1.366 -9.524 7.189 1.00 94.62 90 GLN A O 1
ATOM 724 N N . ASN A 1 91 ? -0.396 -7.839 8.303 1.00 95.44 91 ASN A N 1
ATOM 725 C CA . ASN A 1 91 ? -1.147 -8.023 9.552 1.00 95.44 91 ASN A CA 1
ATOM 726 C C . ASN A 1 91 ? -2.391 -7.125 9.671 1.00 95.44 91 ASN A C 1
ATOM 728 O O . ASN A 1 91 ? -3.009 -7.072 10.731 1.00 95.44 91 ASN A O 1
ATOM 732 N N . LYS A 1 92 ? -2.757 -6.407 8.603 1.00 95.31 92 LYS A N 1
ATOM 733 C CA . LYS A 1 92 ? -3.837 -5.404 8.593 1.00 95.31 92 LYS A CA 1
ATOM 734 C C . LYS A 1 92 ? -4.839 -5.599 7.458 1.00 95.31 92 LYS A C 1
ATOM 736 O O . LYS A 1 92 ? -5.669 -4.733 7.206 1.00 95.31 92 LYS A O 1
ATOM 741 N N . ILE A 1 93 ? -4.792 -6.744 6.777 1.00 94.81 93 ILE A N 1
ATOM 742 C CA . ILE A 1 93 ? -5.647 -7.044 5.617 1.00 94.81 93 ILE A CA 1
ATOM 743 C C . ILE A 1 93 ? -7.139 -6.857 5.946 1.00 94.81 93 ILE A C 1
ATOM 745 O O . ILE A 1 93 ? -7.907 -6.383 5.115 1.00 94.81 93 ILE A O 1
ATOM 749 N N . LYS A 1 94 ? -7.545 -7.175 7.183 1.00 95.44 94 LYS A N 1
ATOM 750 C CA . LYS A 1 94 ? -8.935 -7.057 7.661 1.00 95.44 94 LYS A CA 1
ATOM 751 C C . LYS A 1 94 ? -9.434 -5.612 7.780 1.00 95.44 94 LYS A C 1
ATOM 753 O O . LYS A 1 94 ? -10.642 -5.392 7.762 1.00 95.44 94 LYS A O 1
ATOM 758 N N . ASP A 1 95 ? -8.521 -4.653 7.884 1.00 96.12 95 ASP A N 1
ATOM 759 C CA . ASP A 1 95 ? -8.835 -3.233 8.054 1.00 96.12 95 ASP A CA 1
ATOM 760 C C . ASP A 1 95 ? -8.985 -2.517 6.698 1.00 96.12 95 ASP A C 1
ATOM 762 O O . ASP A 1 95 ? -9.409 -1.360 6.638 1.00 96.12 95 ASP A O 1
ATOM 766 N N . ILE A 1 96 ? -8.662 -3.200 5.590 1.00 95.94 96 ILE A N 1
ATOM 767 C CA . ILE A 1 96 ? -8.733 -2.649 4.235 1.00 95.94 96 ILE A CA 1
ATOM 768 C C . ILE A 1 96 ? -10.192 -2.491 3.803 1.00 95.94 96 ILE A C 1
ATOM 770 O O . ILE A 1 96 ? -10.992 -3.431 3.804 1.00 95.94 96 ILE A O 1
ATOM 774 N N . ARG A 1 97 ? -10.540 -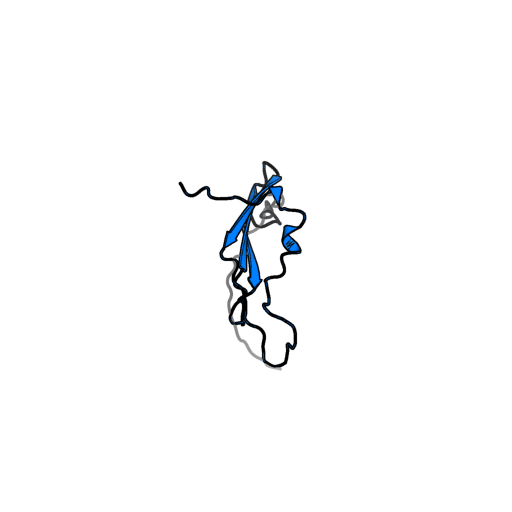1.273 3.389 1.00 95.00 97 ARG A N 1
ATOM 775 C CA . ARG A 1 97 ? -11.863 -0.921 2.883 1.0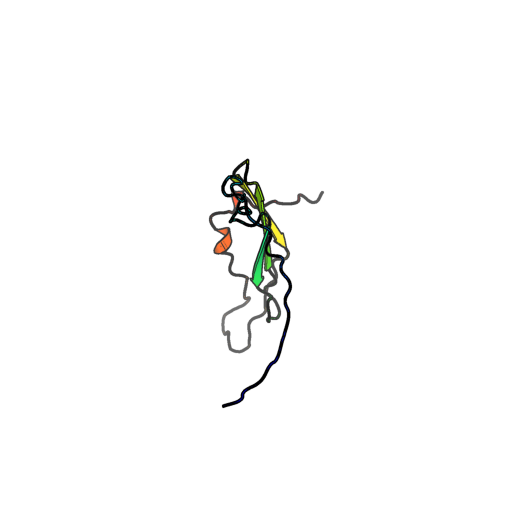0 95.00 97 ARG A CA 1
ATOM 776 C C . ARG A 1 97 ? -11.906 -1.099 1.372 1.00 95.00 97 ARG A C 1
ATOM 778 O O . ARG A 1 97 ? -11.170 -0.457 0.632 1.00 95.00 97 ARG A O 1
ATOM 785 N N . VAL A 1 98 ? -12.819 -1.953 0.918 1.00 86.88 98 VAL A N 1
ATOM 786 C CA . VAL A 1 98 ? -13.070 -2.191 -0.505 1.00 86.88 98 VAL A CA 1
ATOM 787 C C . VAL A 1 98 ? -14.332 -1.446 -0.915 1.00 86.88 98 VAL A C 1
ATOM 789 O O . VAL A 1 98 ? -15.420 -1.710 -0.397 1.00 86.88 98 VAL A O 1
ATOM 792 N N . LYS A 1 99 ? -14.204 -0.527 -1.875 1.00 81.44 99 LYS A N 1
ATOM 793 C CA . LYS A 1 99 ? -15.368 0.052 -2.542 1.00 81.44 99 LYS A CA 1
ATOM 794 C C . LYS A 1 99 ? -15.911 -0.982 -3.525 1.00 81.44 99 LYS A C 1
ATOM 796 O O . LYS A 1 99 ? -15.248 -1.316 -4.500 1.00 81.44 99 LYS A O 1
ATOM 801 N N . LYS A 1 100 ? -17.123 -1.481 -3.282 1.00 70.50 100 LYS A N 1
ATOM 802 C CA . LYS A 1 100 ? -17.858 -2.245 -4.295 1.00 70.50 100 LYS A CA 1
ATOM 803 C C . LYS A 1 100 ? -18.361 -1.261 -5.348 1.00 70.50 100 LYS A C 1
ATOM 805 O O . LYS A 1 100 ? -19.243 -0.452 -5.060 1.00 70.50 100 LYS A O 1
ATOM 810 N N . THR A 1 101 ? -17.769 -1.288 -6.535 1.00 68.19 101 THR A N 1
ATOM 811 C CA . THR A 1 101 ? -18.369 -0.652 -7.713 1.00 68.19 101 THR A CA 1
ATOM 812 C C . THR A 1 101 ? -19.579 -1.495 -8.129 1.00 68.19 101 THR A C 1
ATOM 814 O O . THR A 1 101 ? -19.538 -2.717 -7.987 1.00 68.19 101 THR A O 1
ATOM 817 N N . ARG A 1 102 ? -20.681 -0.836 -8.505 1.00 59.19 102 ARG A N 1
ATOM 818 C CA . ARG A 1 102 ? -21.890 -1.506 -9.009 1.00 59.19 102 ARG A CA 1
ATOM 819 C C . ARG A 1 102 ? -21.642 -2.111 -10.381 1.00 59.19 102 ARG A C 1
ATOM 821 O O . ARG A 1 102 ? -20.843 -1.501 -11.124 1.00 59.19 102 ARG A O 1
#

Sequence (102 aa):
MFKKNINKNNSVTSTSINSNDKVKLLNPDPRVRIIPLGGLEEVGRNCTIIEYYEPETKKRDIIIVDLGLQFPEEAMMGIDFVIPNTYYLQNKIKDIRVKKTR

Radius of gyration: 23.92 Å; Cα contacts (8 Å, |Δi|>4): 118; chains: 1; bounding box: 57×59×56 Å

pLDDT: mean 79.2, std 22.34, range [30.86, 97.0]

Secondary structure (DSSP, 8-state):
------------------TTS------SS-SEEEEEEE-SSSSS--EEEEEEEETTTTEEEEEEE----BPPPTT-TT---B----GGGTTTGGGBPP----

Mean predicted aligned error: 12.67 Å